Protein AF-A0A5K1ETU9-F1 (afdb_monomer_lite)

Organism: NCBI:txid210225

Sequence (70 aa):
VCTYESMLAGQHRLKRLGISRLTNTVGLAFAMNQIPDEAITLAAASHIERELQITSWNLSSNFIACIAQA

pLDDT: mean 74.19, std 13.24, range [46.19, 92.56]

Radius of gyration: 13.62 Å; chains: 1; bounding box: 30×26×37 Å

Secondary structure (DSSP, 8-state):
-HHHHHHHHHHHHHHHTT--S--SHHHHHHHHTT--S-HHHHHHHHHHHHHHHTSHHHHHHHHHHHHTT-

InterPro domains:
  IPR022591 Transcription initiation factor TFIID subunit 1, histone acetyltransferase domain [PF12157] (1-68)
  IPR040240 Transcription initiation factor TFIID subunit 1 [PTHR13900] (1-67)

Foldseek 3Di:
DVVVVLQVVLQVVCVVVVNNPPPDPVVLVVVVVPDPDDVVVVVVSVVSVVSVCPRPVNVVVVVVVVVVVD

Structure (mmCIF, N/CA/C/O backbone):
data_AF-A0A5K1ETU9-F1
#
_entry.id   AF-A0A5K1ETU9-F1
#
loop_
_atom_site.group_PDB
_atom_site.id
_atom_site.type_symbol
_atom_site.label_atom_id
_atom_site.label_alt_id
_atom_site.label_comp_id
_atom_site.label_asym_id
_atom_site.label_entity_id
_atom_site.label_seq_id
_atom_site.pdbx_PDB_ins_code
_atom_site.Cartn_x
_atom_site.Cartn_y
_atom_site.Cartn_z
_atom_site.occupancy
_atom_site.B_iso_or_equiv
_atom_site.auth_seq_id
_atom_site.auth_comp_id
_atom_site.auth_asym_id
_atom_site.auth_atom_id
_atom_site.pdbx_PDB_model_num
ATOM 1 N N . VAL A 1 1 ? 9.491 8.141 -15.425 1.00 62.06 1 VAL A N 1
ATOM 2 C CA . VAL A 1 1 ? 8.089 8.586 -15.617 1.00 62.06 1 VAL A CA 1
ATOM 3 C C . VAL A 1 1 ? 7.104 7.523 -15.118 1.00 62.06 1 VAL A C 1
ATOM 5 O O . VAL A 1 1 ? 6.446 7.786 -14.126 1.00 62.06 1 VAL A O 1
ATOM 8 N N . CYS A 1 2 ? 7.076 6.296 -15.662 1.00 83.94 2 CYS A N 1
ATOM 9 C CA . CYS A 1 2 ? 6.070 5.279 -15.279 1.00 83.94 2 CYS A CA 1
ATOM 10 C C . CYS A 1 2 ? 6.074 4.812 -13.810 1.00 83.94 2 CYS A C 1
ATOM 12 O O . CYS A 1 2 ? 5.007 4.549 -13.261 1.00 83.94 2 CYS A O 1
ATOM 14 N N . THR A 1 3 ? 7.235 4.699 -13.158 1.00 81.62 3 THR A N 1
ATOM 15 C CA . THR A 1 3 ? 7.326 4.249 -11.753 1.00 81.62 3 THR A CA 1
ATOM 16 C C . THR A 1 3 ? 6.686 5.244 -10.788 1.00 81.62 3 THR A C 1
ATOM 18 O O . THR A 1 3 ? 5.929 4.851 -9.904 1.00 81.62 3 THR A O 1
ATOM 21 N N . TYR A 1 4 ? 6.948 6.533 -11.003 1.00 83.06 4 TYR A N 1
ATOM 22 C CA . TYR A 1 4 ? 6.375 7.622 -10.219 1.00 83.06 4 TYR A CA 1
ATOM 23 C C . TYR A 1 4 ? 4.854 7.713 -10.404 1.00 83.06 4 TYR A C 1
ATOM 25 O O . TYR A 1 4 ? 4.125 7.719 -9.418 1.00 83.06 4 TYR A O 1
ATOM 33 N N . GLU A 1 5 ? 4.369 7.669 -11.648 1.00 87.69 5 GLU A N 1
ATOM 34 C CA . GLU A 1 5 ? 2.928 7.676 -11.947 1.00 87.69 5 GLU A CA 1
ATOM 35 C C . GLU A 1 5 ? 2.203 6.458 -11.352 1.00 87.69 5 GLU A C 1
ATOM 37 O O . GLU A 1 5 ? 1.139 6.586 -10.747 1.00 87.69 5 GLU A O 1
ATOM 42 N N . SER A 1 6 ? 2.813 5.269 -11.438 1.00 81.06 6 SER A N 1
ATOM 43 C CA . SER A 1 6 ? 2.259 4.046 -10.834 1.00 81.06 6 SER A CA 1
ATOM 44 C C . SER A 1 6 ? 2.168 4.159 -9.310 1.00 81.06 6 SER A C 1
ATOM 46 O O . SER A 1 6 ? 1.179 3.739 -8.707 1.00 81.06 6 SER A O 1
ATOM 48 N N . MET A 1 7 ? 3.174 4.776 -8.680 1.00 84.94 7 MET A N 1
ATOM 49 C CA . MET A 1 7 ? 3.157 5.056 -7.247 1.00 84.94 7 MET A CA 1
ATOM 50 C C . MET A 1 7 ? 2.047 6.052 -6.885 1.00 84.94 7 MET A C 1
ATOM 52 O O . MET A 1 7 ? 1.302 5.810 -5.936 1.00 84.94 7 MET A O 1
ATOM 56 N N . LEU A 1 8 ? 1.883 7.139 -7.643 1.00 85.81 8 LEU A N 1
ATOM 57 C CA . LEU A 1 8 ? 0.813 8.113 -7.411 1.00 85.81 8 LEU A CA 1
ATOM 58 C C . LEU A 1 8 ? -0.579 7.483 -7.544 1.00 85.81 8 LEU A C 1
ATOM 60 O O . LEU A 1 8 ? -1.440 7.725 -6.697 1.00 85.81 8 LEU A O 1
ATOM 64 N N . ALA A 1 9 ? -0.793 6.625 -8.544 1.00 87.25 9 ALA A N 1
ATOM 65 C CA . ALA A 1 9 ? -2.049 5.896 -8.713 1.00 87.25 9 ALA A CA 1
ATOM 66 C C . ALA A 1 9 ? -2.353 4.982 -7.509 1.00 87.25 9 ALA A C 1
ATOM 68 O O . ALA A 1 9 ? -3.477 4.975 -6.995 1.00 87.25 9 ALA A O 1
ATOM 69 N N . GLY A 1 10 ? -1.341 4.266 -7.004 1.00 84.81 10 GLY A N 1
ATOM 70 C CA . GLY A 1 10 ? -1.453 3.460 -5.786 1.00 84.81 10 GLY A CA 1
ATOM 71 C C . GLY A 1 10 ? -1.770 4.305 -4.549 1.00 84.81 10 GLY A C 1
ATOM 72 O O . GLY A 1 10 ? -2.708 4.000 -3.813 1.00 84.81 10 GLY A O 1
ATOM 73 N N . GLN A 1 11 ? -1.061 5.420 -4.354 1.00 82.81 11 GLN A N 1
ATOM 74 C CA . GLN A 1 11 ? -1.312 6.355 -3.251 1.00 82.81 11 GLN A CA 1
ATOM 75 C C . GLN A 1 11 ? -2.719 6.963 -3.309 1.00 82.81 11 GLN A C 1
ATOM 77 O O . GLN A 1 11 ? -3.377 7.102 -2.279 1.00 82.81 11 GLN A O 1
ATOM 82 N N . HIS A 1 12 ? -3.205 7.309 -4.501 1.00 86.00 12 HIS A N 1
ATOM 83 C CA . HIS A 1 12 ? -4.556 7.826 -4.689 1.00 86.00 12 HIS A CA 1
ATOM 84 C C . HIS A 1 12 ? -5.618 6.785 -4.298 1.00 86.00 12 HIS A C 1
ATOM 86 O O . HIS A 1 12 ? -6.583 7.113 -3.605 1.00 86.00 12 HIS A O 1
ATOM 92 N N . ARG A 1 13 ? -5.428 5.514 -4.679 1.00 84.25 13 ARG A N 1
ATOM 93 C CA . ARG A 1 13 ? -6.321 4.414 -4.280 1.00 84.25 13 ARG A CA 1
ATOM 94 C C . ARG A 1 13 ? -6.352 4.225 -2.762 1.00 84.25 13 ARG A C 1
ATOM 96 O O . ARG A 1 13 ? -7.442 4.184 -2.202 1.00 84.25 13 ARG A O 1
ATOM 103 N N . LEU A 1 14 ? -5.190 4.195 -2.111 1.00 79.88 14 LEU A N 1
ATOM 104 C CA . LEU A 1 14 ? -5.081 4.072 -0.653 1.00 79.88 14 LEU A CA 1
ATOM 105 C C . LEU A 1 14 ? -5.788 5.229 0.072 1.00 79.88 14 LEU A C 1
ATOM 107 O O . LEU A 1 14 ? -6.576 4.990 0.986 1.00 79.88 14 LEU A O 1
ATOM 111 N N . LYS A 1 15 ? -5.616 6.473 -0.395 1.00 80.50 15 LYS A N 1
ATOM 112 C CA . LYS A 1 15 ? -6.314 7.642 0.168 1.00 80.50 15 LYS A CA 1
ATOM 113 C C . LYS A 1 15 ? -7.838 7.521 0.094 1.00 80.50 15 LYS A C 1
ATOM 115 O O . LYS A 1 15 ? -8.504 7.870 1.064 1.00 80.50 15 LYS A O 1
ATOM 120 N N . ARG A 1 16 ? -8.398 7.000 -1.008 1.00 81.06 16 ARG A N 1
ATOM 121 C CA . ARG A 1 16 ? -9.855 6.766 -1.128 1.00 81.06 16 ARG A CA 1
ATOM 122 C C . ARG A 1 16 ? -10.385 5.724 -0.141 1.00 81.06 16 ARG A C 1
ATOM 124 O O . ARG A 1 16 ? -11.562 5.766 0.187 1.00 81.06 16 ARG A O 1
ATOM 131 N N . LEU A 1 17 ? -9.525 4.829 0.338 1.00 74.19 17 LEU A N 1
ATOM 132 C CA . LEU A 1 17 ? -9.842 3.836 1.367 1.00 74.19 17 LEU A CA 1
ATOM 133 C C . LEU A 1 17 ? -9.561 4.348 2.793 1.00 74.19 17 LEU A C 1
ATOM 135 O O . LEU A 1 17 ? -9.607 3.576 3.744 1.00 74.19 17 LEU A O 1
ATOM 139 N N . GLY A 1 18 ? -9.235 5.636 2.962 1.00 76.12 18 GLY A N 1
ATOM 140 C CA . GLY A 1 18 ? -8.874 6.225 4.258 1.00 76.12 18 GLY A CA 1
ATOM 141 C C . GLY A 1 18 ? -7.426 5.958 4.693 1.00 76.12 18 GLY A C 1
ATOM 142 O O . GLY A 1 18 ? -7.000 6.406 5.758 1.00 76.12 18 GLY A O 1
ATOM 143 N N . ILE A 1 19 ? -6.627 5.287 3.860 1.00 77.31 19 ILE A N 1
ATOM 144 C CA . ILE A 1 19 ? -5.250 4.883 4.156 1.00 77.31 19 ILE A CA 1
ATOM 145 C C . ILE A 1 19 ? -4.301 6.005 3.719 1.00 77.31 19 ILE A C 1
ATOM 147 O O . ILE A 1 19 ? -3.847 6.069 2.578 1.00 77.31 19 ILE A O 1
ATOM 151 N N . SER A 1 20 ? -4.024 6.940 4.627 1.00 69.50 20 SER A N 1
ATOM 152 C CA . SER A 1 20 ? -3.303 8.186 4.312 1.00 69.50 20 SER A CA 1
ATOM 153 C C . SER A 1 20 ? -1.859 8.254 4.831 1.00 69.50 20 SER A C 1
ATOM 155 O O . SER A 1 20 ? -1.129 9.164 4.441 1.00 69.50 20 SER A O 1
ATOM 157 N N . ARG A 1 21 ? -1.422 7.303 5.676 1.00 63.75 21 ARG A N 1
ATOM 158 C CA . ARG A 1 21 ? -0.118 7.345 6.381 1.00 63.75 21 ARG A CA 1
ATOM 159 C C . ARG A 1 21 ? 0.812 6.144 6.150 1.00 63.75 21 ARG A C 1
ATOM 161 O O . ARG A 1 21 ? 1.900 6.110 6.713 1.00 63.75 21 ARG A O 1
ATOM 168 N N . LEU A 1 22 ? 0.417 5.172 5.329 1.00 62.78 22 LEU A N 1
ATOM 169 C CA . LEU A 1 22 ? 1.197 3.954 5.080 1.00 62.78 22 LEU A CA 1
ATOM 170 C C . LEU A 1 22 ? 1.850 4.008 3.699 1.00 62.78 22 LEU A C 1
ATOM 172 O O . LEU A 1 22 ? 1.349 3.459 2.725 1.00 62.78 22 LEU A O 1
ATOM 176 N N . THR A 1 23 ? 2.967 4.725 3.615 1.00 58.72 23 THR A N 1
ATOM 177 C CA . THR A 1 23 ? 3.798 4.827 2.402 1.00 58.72 23 THR A CA 1
ATOM 178 C C . THR A 1 23 ? 5.077 3.996 2.484 1.00 58.72 23 THR A C 1
ATOM 180 O O . THR A 1 23 ? 5.845 3.976 1.528 1.00 58.72 23 THR A O 1
ATOM 183 N N . ASN A 1 24 ? 5.308 3.288 3.594 1.00 55.88 24 ASN A N 1
ATOM 184 C CA . ASN A 1 24 ? 6.467 2.422 3.7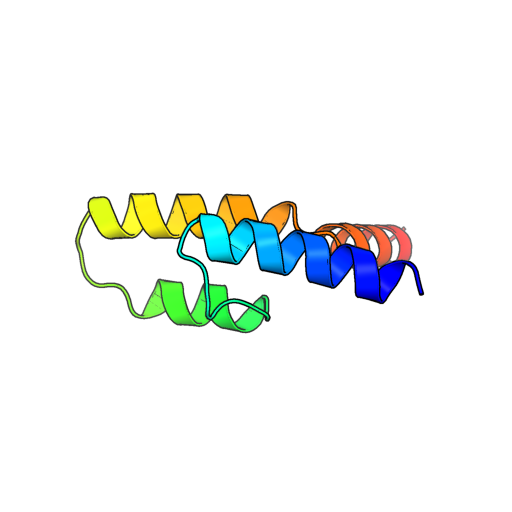76 1.00 55.88 24 ASN A CA 1
ATOM 185 C C . ASN A 1 24 ? 6.038 1.111 4.454 1.00 55.88 24 ASN A C 1
ATOM 187 O O . ASN A 1 24 ? 5.312 1.145 5.448 1.00 55.88 24 ASN A O 1
ATOM 191 N N . THR A 1 25 ? 6.470 -0.035 3.921 1.00 52.03 25 THR A N 1
ATOM 192 C CA . THR A 1 25 ? 6.145 -1.386 4.428 1.00 52.03 25 THR A CA 1
ATOM 193 C C . THR A 1 25 ? 6.534 -1.569 5.891 1.00 52.03 25 THR A C 1
ATOM 195 O O . THR A 1 25 ? 5.812 -2.211 6.649 1.00 52.03 25 THR A O 1
ATOM 198 N N . VAL A 1 26 ? 7.617 -0.913 6.313 1.00 55.69 26 VAL A N 1
ATOM 199 C CA . VAL A 1 26 ? 8.088 -0.883 7.705 1.00 55.69 26 VAL A CA 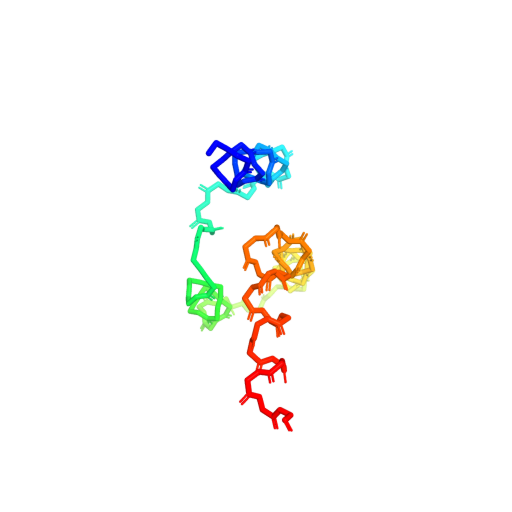1
ATOM 200 C C . VAL A 1 26 ? 7.051 -0.259 8.651 1.00 55.69 26 VAL A C 1
ATOM 202 O O . VAL A 1 26 ? 6.916 -0.683 9.797 1.00 55.69 26 VAL A O 1
ATOM 205 N N . GLY A 1 27 ? 6.267 0.711 8.170 1.00 57.00 27 GLY A N 1
ATOM 206 C CA . GLY A 1 27 ? 5.242 1.384 8.967 1.00 57.00 27 GLY A CA 1
ATOM 207 C C . GLY A 1 27 ? 4.037 0.500 9.289 1.00 57.00 27 GLY A C 1
ATOM 208 O O . GLY A 1 27 ? 3.386 0.726 10.304 1.00 57.00 27 GLY A O 1
ATOM 209 N N . LEU A 1 28 ? 3.758 -0.521 8.470 1.00 57.12 28 LEU A N 1
ATOM 210 C CA . LEU A 1 28 ? 2.611 -1.406 8.675 1.00 57.12 28 LEU A CA 1
ATOM 211 C C . LEU A 1 28 ? 2.834 -2.355 9.852 1.00 57.12 28 LEU A C 1
ATOM 213 O O . LEU A 1 28 ? 2.008 -2.400 10.756 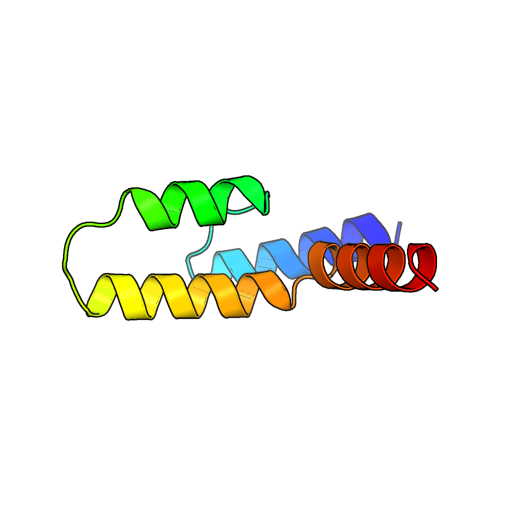1.00 57.12 28 LEU A O 1
ATOM 217 N N . ALA A 1 29 ? 3.968 -3.060 9.875 1.00 54.25 29 ALA A N 1
ATOM 218 C CA . ALA A 1 29 ? 4.299 -3.984 10.960 1.00 54.25 29 ALA A CA 1
ATOM 219 C C . ALA A 1 29 ? 4.386 -3.261 12.316 1.00 54.25 29 ALA A C 1
ATOM 221 O O . ALA A 1 29 ? 3.926 -3.768 13.337 1.00 54.25 29 ALA A O 1
ATOM 222 N N . PHE A 1 30 ? 4.922 -2.035 12.319 1.00 53.22 30 PHE A N 1
ATOM 223 C CA . PHE A 1 30 ? 4.978 -1.200 13.517 1.00 53.22 30 PHE A CA 1
ATOM 224 C C . PHE A 1 30 ? 3.590 -0.716 13.958 1.00 53.22 30 PHE A C 1
ATOM 226 O O . PHE A 1 30 ? 3.293 -0.733 15.149 1.00 53.22 30 PHE A O 1
ATOM 233 N N . ALA A 1 31 ? 2.723 -0.338 13.012 1.00 54.44 31 ALA A N 1
ATOM 234 C CA . ALA A 1 31 ? 1.344 0.038 13.304 1.00 54.44 31 ALA A CA 1
ATOM 235 C C . ALA A 1 31 ? 0.528 -1.144 13.848 1.00 54.44 31 ALA A C 1
ATOM 237 O O . ALA A 1 31 ? -0.226 -0.945 14.789 1.00 54.44 31 ALA A O 1
ATOM 238 N N . MET A 1 32 ? 0.713 -2.361 13.320 1.00 54.38 32 MET A N 1
ATOM 239 C CA . MET A 1 32 ? 0.017 -3.574 13.776 1.00 54.38 32 MET A CA 1
ATOM 240 C C . MET A 1 32 ? 0.356 -3.957 15.222 1.00 54.38 32 MET A C 1
ATOM 242 O O . MET A 1 32 ? -0.525 -4.385 15.959 1.00 54.38 32 MET A O 1
ATOM 246 N N . ASN A 1 33 ? 1.604 -3.753 15.651 1.00 56.56 33 ASN A N 1
ATOM 247 C CA . ASN A 1 33 ? 2.050 -4.065 17.015 1.00 56.56 33 ASN A CA 1
ATOM 248 C C . ASN A 1 33 ? 1.550 -3.077 18.087 1.00 56.56 33 ASN A C 1
ATOM 250 O O . ASN A 1 33 ? 1.759 -3.318 19.272 1.00 56.56 33 ASN A O 1
ATOM 254 N N . GLN A 1 34 ? 0.918 -1.965 17.699 1.00 52.72 34 GLN A N 1
ATOM 255 C CA . GLN A 1 34 ? 0.392 -0.957 18.632 1.00 52.72 34 GLN A CA 1
ATOM 256 C C . GLN A 1 34 ? -1.120 -1.054 18.851 1.00 52.72 34 GLN A C 1
ATOM 258 O O . GLN A 1 34 ? -1.692 -0.184 19.503 1.00 52.72 34 GLN A O 1
ATOM 263 N N . ILE A 1 35 ? -1.778 -2.071 18.295 1.00 46.19 35 ILE A N 1
ATOM 264 C CA . ILE A 1 35 ? -3.238 -2.155 18.268 1.00 46.19 35 ILE A CA 1
ATOM 265 C C . ILE A 1 35 ? -3.733 -3.000 19.446 1.00 46.19 35 ILE A C 1
ATOM 267 O O . ILE A 1 35 ? -3.489 -4.208 19.453 1.00 46.19 35 ILE A O 1
ATOM 271 N N . PRO A 1 36 ? -4.437 -2.408 20.429 1.00 47.84 36 PRO A N 1
ATOM 272 C CA . PRO A 1 36 ? -5.135 -3.169 21.443 1.00 47.84 36 PRO A CA 1
ATOM 273 C C . PRO A 1 36 ? -6.477 -3.688 20.912 1.00 47.84 36 PRO A C 1
ATOM 275 O O . PRO A 1 36 ? -7.048 -3.177 19.949 1.00 47.84 36 PRO A O 1
ATOM 278 N N . ASP A 1 37 ? -6.918 -4.742 21.581 1.00 65.19 37 ASP A N 1
ATOM 279 C CA . ASP A 1 37 ? -8.041 -5.637 21.320 1.00 65.19 37 ASP A CA 1
ATOM 280 C C . ASP A 1 37 ? -9.337 -4.946 20.835 1.00 65.19 37 ASP A C 1
ATOM 282 O O . ASP A 1 37 ? -10.128 -4.431 21.619 1.00 65.19 37 ASP A O 1
ATOM 286 N N . GLU A 1 38 ? -9.570 -4.952 19.521 1.00 55.41 38 GLU A N 1
ATOM 287 C CA . GLU A 1 38 ? -10.885 -4.731 18.915 1.00 55.41 38 GLU A CA 1
ATOM 288 C C . GLU A 1 38 ? -10.897 -5.467 17.570 1.00 55.41 38 GLU A C 1
ATOM 290 O O . GLU A 1 38 ? -10.104 -5.177 16.672 1.00 55.41 38 GLU A O 1
ATOM 295 N N . ALA A 1 39 ? -11.790 -6.442 17.394 1.00 58.09 39 ALA A N 1
ATOM 296 C CA . ALA A 1 39 ? -11.914 -7.203 16.143 1.00 58.09 39 ALA A CA 1
ATOM 297 C C . ALA A 1 39 ? -12.152 -6.298 14.912 1.00 58.09 39 ALA A C 1
ATOM 299 O O . ALA A 1 39 ? -11.789 -6.650 13.788 1.00 58.09 39 ALA A O 1
ATOM 300 N N . ILE A 1 40 ? -12.706 -5.101 15.134 1.00 61.47 40 ILE A N 1
ATOM 301 C CA . ILE A 1 40 ? -12.847 -4.028 14.140 1.00 61.47 40 ILE A CA 1
ATOM 302 C C . ILE A 1 40 ? -11.469 -3.535 13.680 1.00 61.47 40 ILE A C 1
ATOM 304 O O . ILE A 1 40 ? -11.245 -3.348 12.483 1.00 61.47 40 ILE A O 1
ATOM 308 N N . THR A 1 41 ? -10.518 -3.400 14.600 1.00 66.25 41 THR A N 1
ATOM 309 C CA . THR A 1 41 ? -9.151 -2.976 14.304 1.00 66.25 41 THR A CA 1
ATOM 310 C C . THR A 1 41 ? -8.346 -4.073 13.618 1.00 66.25 41 THR A C 1
ATOM 312 O O . THR A 1 41 ? -7.569 -3.768 12.717 1.00 66.25 41 THR A O 1
ATOM 315 N N . LEU A 1 42 ? -8.589 -5.350 13.935 1.00 71.25 42 LEU A N 1
ATOM 316 C CA . LEU A 1 42 ? -8.010 -6.473 13.185 1.00 71.25 42 LEU A CA 1
ATOM 317 C C . LEU A 1 42 ? -8.545 -6.531 11.746 1.00 71.25 42 LEU A C 1
ATOM 319 O O . LEU A 1 42 ? -7.771 -6.700 10.804 1.00 71.25 42 LEU A O 1
ATOM 323 N N . ALA A 1 43 ? -9.856 -6.352 11.557 1.00 74.50 43 ALA A N 1
ATOM 324 C CA . ALA A 1 43 ? -10.460 -6.304 10.228 1.00 74.50 43 ALA A CA 1
ATOM 325 C C . ALA A 1 43 ? -9.938 -5.108 9.414 1.00 74.50 43 ALA A C 1
ATOM 327 O O . ALA A 1 43 ? -9.603 -5.262 8.237 1.00 74.50 43 ALA A O 1
ATOM 328 N N . ALA A 1 44 ? -9.796 -3.938 10.047 1.00 72.81 44 ALA A N 1
ATOM 329 C CA . ALA A 1 44 ? -9.202 -2.756 9.432 1.00 72.81 44 ALA A CA 1
ATOM 330 C C . ALA A 1 44 ? -7.718 -2.972 9.085 1.00 72.81 44 ALA A C 1
ATOM 332 O O . ALA A 1 44 ? -7.309 -2.676 7.965 1.00 72.81 44 ALA A O 1
ATOM 333 N N . ALA A 1 45 ? -6.922 -3.548 9.990 1.00 73.62 45 ALA A N 1
ATOM 334 C CA . ALA A 1 45 ? -5.511 -3.856 9.755 1.00 73.62 45 ALA A CA 1
ATOM 335 C C . ALA A 1 45 ? -5.327 -4.877 8.621 1.00 73.62 45 ALA A C 1
ATOM 337 O O . ALA A 1 45 ? -4.529 -4.645 7.716 1.00 73.62 45 ALA A O 1
ATOM 338 N N . SER A 1 46 ? -6.121 -5.954 8.605 1.00 76.31 46 SER A N 1
ATOM 339 C CA . SER A 1 46 ? -6.109 -6.954 7.528 1.00 76.31 46 SER A CA 1
ATOM 340 C C . SER A 1 46 ? -6.524 -6.354 6.181 1.00 76.31 46 SER A C 1
ATOM 342 O O . SER A 1 46 ? -5.947 -6.678 5.139 1.00 76.31 46 SER A O 1
ATOM 344 N N . HIS A 1 47 ? -7.508 -5.450 6.179 1.00 79.50 47 HIS A N 1
ATOM 345 C CA . HIS A 1 47 ? -7.895 -4.723 4.974 1.00 79.50 47 HIS A CA 1
ATOM 346 C C . HIS A 1 47 ? -6.741 -3.855 4.454 1.00 79.50 47 HIS A C 1
ATOM 348 O O . HIS A 1 47 ? -6.393 -3.938 3.278 1.00 79.50 47 HIS A O 1
ATOM 354 N N . ILE A 1 48 ? -6.101 -3.088 5.336 1.00 76.94 48 ILE A N 1
ATOM 355 C CA . ILE A 1 48 ? -4.951 -2.239 5.013 1.00 76.94 48 ILE A CA 1
ATOM 356 C C . ILE A 1 48 ? -3.774 -3.062 4.472 1.00 76.94 48 ILE A C 1
ATOM 358 O O . ILE A 1 48 ? -3.172 -2.684 3.468 1.00 76.94 48 ILE A O 1
ATOM 362 N N . GLU A 1 49 ? -3.447 -4.184 5.112 1.00 81.69 49 GLU A N 1
ATOM 363 C CA . GLU A 1 49 ? -2.366 -5.071 4.685 1.00 81.69 49 GLU A CA 1
ATOM 364 C C . GLU A 1 49 ? -2.601 -5.598 3.267 1.00 81.69 49 GLU A C 1
ATOM 366 O O . GLU A 1 49 ? -1.726 -5.468 2.407 1.00 81.69 49 GLU A O 1
ATOM 371 N N . ARG A 1 50 ? -3.802 -6.122 2.991 1.00 85.06 50 ARG A N 1
ATOM 372 C CA . ARG A 1 50 ? -4.170 -6.621 1.659 1.00 85.06 50 ARG A CA 1
ATOM 373 C C . ARG A 1 50 ? -4.029 -5.534 0.596 1.00 85.06 50 ARG A C 1
ATOM 375 O O . ARG A 1 50 ? -3.502 -5.779 -0.486 1.00 85.06 50 ARG A O 1
ATOM 382 N N . GLU A 1 51 ? -4.489 -4.330 0.912 1.00 81.25 51 GLU A N 1
ATOM 383 C CA . GLU A 1 51 ? -4.439 -3.177 0.017 1.00 81.25 51 GLU A CA 1
ATOM 384 C C . GLU A 1 51 ? -3.007 -2.703 -0.253 1.00 81.25 51 GLU A C 1
ATOM 386 O O . GLU A 1 51 ? -2.694 -2.287 -1.371 1.00 81.25 51 GLU A O 1
ATOM 391 N N . LEU A 1 52 ? -2.117 -2.826 0.733 1.00 80.75 52 LEU A N 1
ATOM 392 C CA . LEU A 1 52 ? -0.699 -2.524 0.583 1.00 80.75 52 LEU A CA 1
ATOM 393 C C . LEU A 1 52 ? 0.047 -3.591 -0.219 1.00 80.75 52 LEU A C 1
ATOM 395 O O . LEU A 1 52 ? 0.898 -3.228 -1.032 1.00 80.75 52 LEU A O 1
ATOM 399 N N . GLN A 1 53 ? -0.249 -4.881 -0.043 1.00 84.38 53 GLN A N 1
ATOM 400 C CA . GLN A 1 53 ? 0.433 -5.966 -0.767 1.00 84.38 53 GLN A CA 1
ATOM 401 C C . GLN A 1 53 ? 0.316 -5.833 -2.292 1.00 84.38 53 GLN A C 1
ATOM 403 O O . GLN A 1 53 ? 1.247 -6.182 -3.012 1.00 84.38 53 GLN A O 1
ATOM 408 N N . ILE A 1 54 ? -0.791 -5.271 -2.781 1.00 86.69 54 ILE A N 1
ATOM 409 C CA . ILE A 1 54 ? -1.057 -5.097 -4.217 1.00 86.69 54 ILE A CA 1
ATOM 410 C C . ILE A 1 54 ? -0.596 -3.746 -4.781 1.00 86.69 54 ILE A C 1
ATOM 412 O O . ILE A 1 54 ? -0.854 -3.433 -5.943 1.00 86.69 54 ILE A O 1
ATOM 416 N N . THR A 1 55 ? 0.077 -2.917 -3.982 1.00 86.38 55 THR A N 1
ATOM 417 C CA . THR A 1 55 ? 0.669 -1.670 -4.486 1.00 86.38 55 THR A CA 1
ATOM 418 C C . THR A 1 55 ? 1.824 -1.960 -5.441 1.00 86.38 55 THR A C 1
ATOM 420 O O . THR A 1 55 ? 2.573 -2.926 -5.274 1.00 86.38 55 THR A O 1
ATOM 423 N N . SER A 1 56 ? 2.004 -1.098 -6.446 1.00 84.25 56 SER A N 1
ATOM 424 C CA . SER A 1 56 ? 3.013 -1.303 -7.492 1.00 84.25 56 SER A CA 1
ATOM 425 C C . SER A 1 56 ? 4.433 -1.413 -6.935 1.00 84.25 56 SER A C 1
ATOM 427 O O . SER A 1 56 ? 5.226 -2.200 -7.448 1.00 84.25 56 SER A O 1
ATOM 429 N N . TRP A 1 57 ? 4.763 -0.662 -5.878 1.00 84.19 57 TRP A N 1
ATOM 430 C CA . TRP A 1 57 ? 6.082 -0.703 -5.245 1.00 84.19 57 TRP A CA 1
ATOM 431 C C . TRP A 1 57 ? 6.317 -1.994 -4.452 1.00 84.19 57 TRP A C 1
ATOM 433 O O . TRP A 1 57 ? 7.431 -2.512 -4.494 1.00 84.19 57 TRP A O 1
ATOM 443 N N . ASN A 1 58 ? 5.291 -2.563 -3.810 1.00 85.69 58 ASN A N 1
ATOM 444 C CA . ASN A 1 58 ? 5.420 -3.844 -3.111 1.00 85.69 58 ASN A CA 1
ATOM 445 C C . ASN A 1 58 ? 5.517 -5.014 -4.086 1.00 85.69 58 ASN A C 1
ATOM 447 O O . ASN A 1 58 ? 6.417 -5.838 -3.951 1.00 85.69 58 ASN A O 1
ATOM 451 N N . LEU A 1 59 ? 4.664 -5.052 -5.112 1.00 86.69 59 LEU A N 1
ATOM 452 C CA . LEU A 1 59 ? 4.726 -6.092 -6.141 1.00 86.69 59 LEU A CA 1
ATOM 453 C C . LEU A 1 59 ? 6.059 -6.066 -6.895 1.00 86.69 59 LEU A C 1
ATOM 455 O O . LEU A 1 59 ? 6.683 -7.111 -7.065 1.00 86.69 59 LEU A O 1
ATOM 459 N N . SER A 1 60 ? 6.530 -4.877 -7.288 1.00 86.69 60 SER A N 1
ATOM 460 C CA . SER A 1 60 ? 7.820 -4.743 -7.978 1.00 86.69 60 SER A CA 1
ATOM 461 C C . SER A 1 60 ? 8.985 -5.159 -7.077 1.00 86.69 60 SER A C 1
ATOM 463 O O . SER A 1 60 ? 9.862 -5.891 -7.526 1.00 86.69 60 SER A O 1
ATOM 465 N N . SER A 1 61 ? 8.983 -4.748 -5.802 1.00 86.50 61 SER A N 1
ATOM 466 C CA . SER A 1 61 ? 10.037 -5.120 -4.846 1.00 86.50 61 SER A CA 1
ATOM 467 C C . SER A 1 61 ? 10.064 -6.624 -4.577 1.00 86.50 61 SER A C 1
ATOM 469 O O . SER A 1 61 ? 11.129 -7.232 -4.636 1.00 86.50 61 SER A O 1
ATOM 471 N N . ASN A 1 62 ? 8.901 -7.241 -4.348 1.00 86.69 62 ASN A N 1
ATOM 472 C CA . ASN A 1 62 ? 8.791 -8.682 -4.120 1.00 86.69 62 ASN A CA 1
ATOM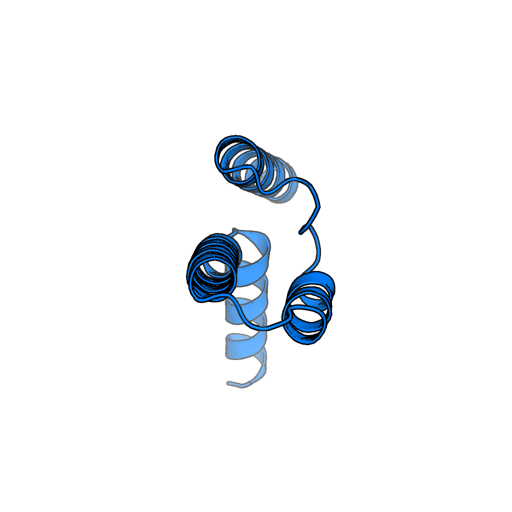 473 C C . ASN A 1 62 ? 9.239 -9.485 -5.347 1.00 86.69 62 ASN A C 1
ATOM 475 O O . ASN A 1 62 ? 9.946 -10.480 -5.207 1.00 86.69 62 ASN A O 1
ATOM 479 N N . PHE A 1 63 ? 8.867 -9.042 -6.551 1.00 89.62 63 PHE A N 1
ATOM 480 C CA . PHE A 1 63 ? 9.284 -9.683 -7.796 1.00 89.62 63 PHE A CA 1
ATOM 481 C C . PHE A 1 63 ? 10.802 -9.622 -7.993 1.00 89.62 63 PHE A C 1
ATOM 483 O O . PHE A 1 63 ? 11.424 -10.646 -8.261 1.00 89.62 63 PHE A O 1
ATOM 490 N N . ILE A 1 64 ? 11.410 -8.446 -7.798 1.00 92.00 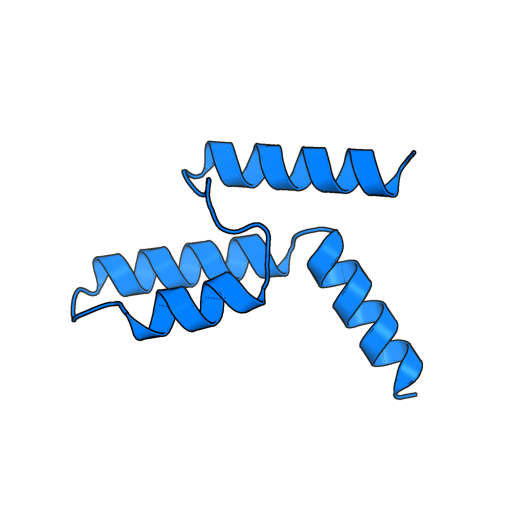64 ILE A N 1
ATOM 491 C CA . ILE A 1 64 ? 12.868 -8.275 -7.884 1.00 92.00 64 ILE A CA 1
ATOM 492 C C . ILE A 1 64 ? 13.575 -9.145 -6.838 1.00 92.00 64 ILE A C 1
ATOM 494 O O . ILE A 1 64 ? 14.546 -9.817 -7.172 1.00 92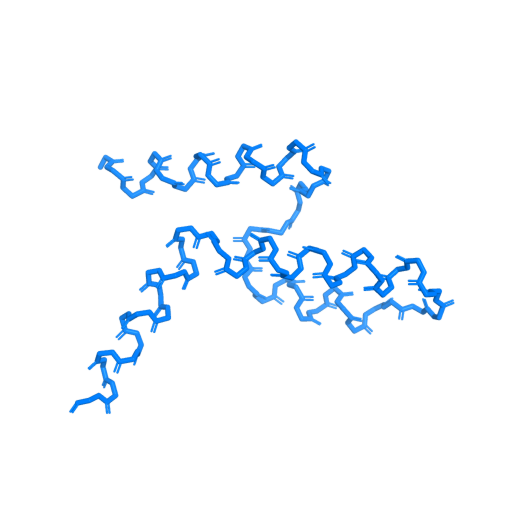.00 64 ILE A O 1
ATOM 498 N N . ALA A 1 65 ? 13.083 -9.171 -5.595 1.00 90.88 65 ALA A N 1
ATOM 499 C CA . ALA A 1 65 ? 13.652 -9.999 -4.534 1.00 90.88 65 ALA A CA 1
ATOM 500 C C . ALA A 1 65 ? 13.575 -11.500 -4.854 1.00 90.88 65 ALA A C 1
ATOM 502 O O . ALA A 1 65 ? 14.524 -12.222 -4.571 1.00 90.88 65 ALA A O 1
ATOM 503 N N . CYS A 1 66 ? 12.477 -11.957 -5.464 1.00 90.38 66 CYS A N 1
ATOM 504 C CA . CYS A 1 66 ? 12.315 -13.337 -5.922 1.00 90.38 66 CYS A CA 1
ATOM 505 C C . CYS A 1 66 ? 13.303 -13.677 -7.046 1.00 90.38 66 CYS A C 1
ATOM 507 O O . CYS A 1 66 ? 13.996 -14.686 -6.966 1.00 90.38 66 CYS A O 1
ATOM 509 N N . ILE A 1 67 ? 13.436 -12.801 -8.049 1.00 92.56 67 ILE A N 1
ATOM 510 C CA . ILE A 1 67 ? 14.419 -12.978 -9.128 1.00 92.56 67 ILE A CA 1
ATOM 511 C C . ILE A 1 67 ? 15.847 -13.016 -8.584 1.00 92.56 67 ILE A C 1
ATOM 513 O O . ILE A 1 67 ? 16.647 -13.810 -9.053 1.00 92.56 67 ILE A O 1
ATOM 517 N N . ALA A 1 68 ? 16.176 -12.180 -7.601 1.00 89.25 68 ALA A N 1
ATOM 518 C CA . ALA A 1 68 ? 17.517 -12.130 -7.024 1.00 89.25 68 ALA A CA 1
ATOM 519 C C . ALA A 1 68 ? 17.876 -13.362 -6.166 1.00 89.25 68 ALA A C 1
ATOM 521 O O . ALA A 1 68 ? 19.040 -13.523 -5.808 1.00 89.25 68 ALA A O 1
ATOM 522 N N . GLN A 1 69 ? 16.891 -14.191 -5.799 1.00 76.94 69 GLN A N 1
ATOM 523 C CA . GLN A 1 69 ? 17.075 -15.438 -5.042 1.00 76.94 69 GLN A CA 1
ATOM 524 C C . GLN A 1 69 ? 17.131 -16.689 -5.937 1.00 76.94 69 GLN A C 1
ATOM 526 O O . GLN A 1 69 ? 17.428 -17.768 -5.424 1.00 76.94 69 GLN A O 1
ATOM 531 N N . ALA A 1 70 ? 16.819 -16.551 -7.230 1.00 57.16 70 ALA A N 1
ATOM 532 C CA . ALA A 1 70 ? 16.867 -17.611 -8.237 1.00 57.16 70 ALA A CA 1
ATOM 533 C C . ALA A 1 70 ? 18.211 -17.611 -8.979 1.00 57.16 70 ALA A C 1
ATOM 535 O O . ALA A 1 70 ? 18.675 -18.722 -9.320 1.00 57.16 70 ALA A O 1
#